Protein AF-A0A969LMB4-F1 (afdb_monomer_lite)

Sequence (115 aa):
MSGTGLVKPTDLQKITTDAEMAKAREVLARSKKIEDEERELRDQFMARDLKPDVHERVSEMLRHAAANGQNEVKAMEFPATFCSDRGRAINNSERDWPSTCRDGPHEVTPFSTKN

pLDDT: mean 76.94, std 18.16, range [28.84, 96.12]

Secondary structure (DSSP, 8-state):
-----PPPHHHHHHHHHHHHHHHHHHHHHHHHHHHHHHHHHHHHHHTPPPPTTHHHHHHHHHHHHHHTT-S--------GGGSTTSS----TTSTTGGGT-TTS-TT--------

Radius of gyration: 27.19 Å; chains: 1; bounding box: 77×26×72 Å

Foldseek 3Di:
DDPDDDDDPVNVVVVVVVVVVVVVVVVVVVVVVVVVVVVVVLVVQQPDDDDPCLVVVVVVVVVVCVVVVHPDDDSDDDQLVQFPVSVPCPPPPDPCSVVSRVRHHPPPDDPDDDD

Structure (mmCIF, N/CA/C/O backbone):
data_AF-A0A969LMB4-F1
#
_entry.id   AF-A0A969LMB4-F1
#
loop_
_atom_site.group_PDB
_atom_site.id
_atom_site.type_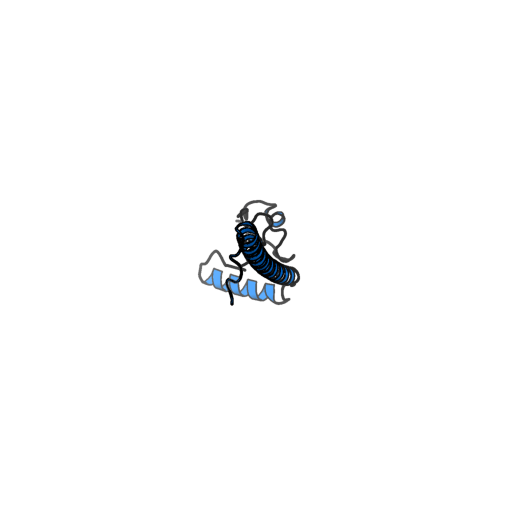symbol
_atom_site.label_atom_id
_atom_site.label_alt_id
_atom_site.label_comp_id
_atom_site.label_asym_id
_atom_site.label_entity_id
_atom_site.label_seq_id
_atom_site.pdbx_PDB_ins_code
_atom_site.Cartn_x
_atom_site.Cartn_y
_atom_site.Cartn_z
_atom_site.occupancy
_atom_site.B_iso_or_equiv
_atom_site.auth_seq_id
_atom_site.auth_comp_id
_atom_site.auth_asym_id
_atom_site.auth_atom_id
_atom_site.pdbx_PDB_model_num
ATOM 1 N N . MET A 1 1 ? -52.652 5.110 43.107 1.00 45.22 1 MET A N 1
ATOM 2 C CA . MET A 1 1 ? -51.709 4.210 42.401 1.00 45.22 1 MET A CA 1
ATOM 3 C C . MET A 1 1 ? -51.366 4.942 41.108 1.00 45.22 1 MET A C 1
ATOM 5 O O . MET A 1 1 ? -52.300 5.284 40.409 1.00 45.22 1 MET A O 1
ATOM 9 N N . SER A 1 2 ? -50.157 5.396 40.791 1.00 45.06 2 SER A N 1
ATOM 10 C CA . SER A 1 2 ? -48.820 4.920 41.137 1.00 45.06 2 SER A CA 1
ATOM 11 C C . SER A 1 2 ? -47.831 6.078 40.943 1.00 45.06 2 SER A C 1
ATOM 13 O O . SER A 1 2 ? -47.816 6.692 39.882 1.00 45.06 2 SER A O 1
ATOM 15 N N . GLY A 1 3 ? -47.023 6.390 41.957 1.00 49.72 3 GLY A N 1
ATOM 16 C CA . GLY A 1 3 ? -45.869 7.282 41.819 1.00 49.72 3 GLY A CA 1
ATOM 17 C C . GLY A 1 3 ? -44.617 6.432 41.660 1.00 49.72 3 GLY A C 1
ATOM 18 O O . GLY A 1 3 ? -43.941 6.148 42.644 1.00 49.72 3 GLY A O 1
ATOM 19 N N . THR A 1 4 ? -44.361 5.929 40.454 1.00 56.16 4 THR A N 1
ATOM 20 C CA . THR A 1 4 ? -43.263 4.985 40.220 1.00 56.16 4 THR A CA 1
ATOM 21 C C . THR A 1 4 ? -41.977 5.732 39.860 1.00 56.16 4 THR A C 1
ATOM 23 O O . THR A 1 4 ? -41.835 6.217 38.746 1.00 56.16 4 THR A O 1
ATOM 26 N N . GLY A 1 5 ? -41.054 5.799 40.825 1.00 64.12 5 GLY A N 1
ATOM 27 C CA . GLY A 1 5 ? -39.598 5.702 40.633 1.00 64.12 5 GLY A CA 1
ATOM 28 C C . GLY A 1 5 ? -38.900 6.739 39.748 1.00 64.12 5 GLY A C 1
ATOM 29 O O . GLY A 1 5 ? -38.637 6.477 38.579 1.00 64.12 5 GLY A O 1
ATOM 30 N N . LEU A 1 6 ? -38.472 7.859 40.340 1.00 74.62 6 LEU A N 1
ATOM 31 C CA . LEU A 1 6 ? -37.469 8.741 39.734 1.00 74.62 6 LEU A CA 1
ATOM 32 C C . LEU A 1 6 ? -36.108 8.013 39.676 1.00 74.62 6 LEU A C 1
ATOM 34 O O . LEU A 1 6 ? -35.653 7.479 40.690 1.00 74.62 6 LEU A O 1
ATOM 38 N N . VAL A 1 7 ? -35.458 7.994 38.509 1.00 78.69 7 VAL A N 1
ATOM 39 C CA . VAL A 1 7 ? -34.123 7.393 38.318 1.00 78.69 7 VAL A CA 1
ATOM 40 C C . VAL A 1 7 ? -33.088 8.167 39.143 1.00 78.69 7 VAL A C 1
ATOM 42 O O . VAL A 1 7 ? -33.088 9.400 39.133 1.00 78.69 7 VAL A O 1
ATOM 45 N N . LYS A 1 8 ? -32.210 7.472 39.881 1.00 86.25 8 LYS A N 1
ATOM 46 C CA . LYS A 1 8 ? -31.209 8.135 40.731 1.00 86.25 8 LYS A CA 1
ATOM 47 C C . LYS A 1 8 ? -30.047 8.667 39.877 1.00 86.25 8 LYS A C 1
ATOM 49 O O . LYS A 1 8 ? -29.696 8.043 38.878 1.00 86.25 8 LYS A O 1
ATOM 54 N N . PRO A 1 9 ? -29.373 9.760 40.281 1.00 85.56 9 PRO A N 1
ATOM 55 C CA . PRO A 1 9 ? -28.235 10.317 39.538 1.00 85.56 9 PRO A CA 1
ATOM 56 C C . PRO A 1 9 ? -27.121 9.305 39.231 1.00 85.56 9 PRO A C 1
ATOM 58 O O . PRO A 1 9 ? -26.537 9.331 38.153 1.00 85.56 9 PRO A O 1
ATOM 61 N N . THR A 1 10 ? -26.860 8.373 40.150 1.00 85.88 10 THR A N 1
ATOM 62 C CA . THR A 1 10 ? -25.874 7.299 39.960 1.00 85.88 10 THR A CA 1
ATOM 63 C C . THR A 1 10 ? -26.282 6.319 38.860 1.00 85.88 10 THR A C 1
ATOM 65 O O . THR A 1 10 ? -25.425 5.810 38.144 1.00 85.88 10 THR A O 1
ATOM 68 N N . ASP A 1 11 ? -27.581 6.068 38.698 1.00 87.44 11 ASP A N 1
ATOM 69 C CA . ASP A 1 11 ? -28.093 5.207 37.632 1.00 87.44 11 ASP A CA 1
ATOM 70 C C . ASP A 1 11 ? -27.960 5.914 36.275 1.00 87.44 11 ASP A C 1
ATOM 72 O O . ASP A 1 11 ? -27.546 5.291 35.304 1.00 87.44 11 ASP A O 1
ATOM 76 N N . LEU A 1 12 ? -28.194 7.234 36.221 1.00 87.25 12 LEU A N 1
ATOM 77 C CA . LEU A 1 12 ? -27.955 8.041 35.017 1.00 87.25 12 LEU A CA 1
ATOM 78 C C . LEU A 1 12 ? -26.479 8.022 34.598 1.00 87.25 12 LEU A C 1
ATOM 80 O O . LEU A 1 12 ? -26.188 7.817 33.424 1.00 87.25 12 LEU A O 1
ATOM 84 N N . GLN A 1 13 ? -25.553 8.168 35.552 1.00 89.12 13 GLN A N 1
ATOM 85 C CA . GLN A 1 13 ? -24.110 8.088 35.287 1.00 89.12 13 GLN A CA 1
ATOM 86 C C . GLN A 1 13 ? -23.682 6.712 34.766 1.00 89.12 13 GLN A C 1
ATOM 88 O O . GLN A 1 13 ? -22.835 6.619 33.876 1.00 89.12 13 GLN A O 1
ATOM 93 N N . LYS A 1 14 ? -24.260 5.633 35.303 1.00 93.00 14 LYS A N 1
ATOM 94 C CA . LYS A 1 14 ? -24.005 4.279 34.796 1.00 93.00 14 LYS A CA 1
ATOM 95 C C . LYS A 1 14 ? -24.509 4.124 33.366 1.00 93.00 14 LYS A C 1
ATOM 97 O O . LYS A 1 14 ? -23.749 3.683 32.517 1.00 93.00 14 LYS A O 1
ATOM 102 N N . ILE A 1 15 ? -25.733 4.574 33.084 1.00 91.25 15 ILE A N 1
ATOM 103 C CA . ILE A 1 15 ? -26.322 4.514 31.739 1.00 91.25 15 ILE A CA 1
ATOM 104 C C . ILE A 1 15 ? -25.455 5.264 30.721 1.00 91.25 15 ILE A C 1
ATOM 106 O O . ILE A 1 15 ? -25.197 4.742 29.638 1.00 91.25 15 ILE A O 1
ATOM 110 N N . THR A 1 16 ? -24.977 6.467 31.055 1.00 92.12 16 THR A N 1
ATOM 111 C CA . THR A 1 16 ? -24.104 7.232 30.152 1.00 92.12 16 THR A CA 1
ATOM 112 C C . THR A 1 16 ? -22.767 6.536 29.942 1.00 92.12 16 THR A C 1
ATOM 114 O O . THR A 1 16 ? -22.335 6.393 28.803 1.00 92.12 16 THR A O 1
ATOM 117 N N . THR A 1 17 ? -22.146 6.044 31.017 1.00 94.00 17 THR A N 1
ATOM 118 C CA . THR A 1 17 ? -20.862 5.331 30.937 1.00 94.00 17 THR A CA 1
ATOM 119 C C . THR A 1 17 ? -20.985 4.066 30.086 1.00 94.00 17 THR A C 1
ATOM 121 O O . THR A 1 17 ? -20.145 3.813 29.226 1.00 94.00 17 THR A O 1
ATOM 124 N N . ASP A 1 18 ? -22.054 3.291 30.268 1.00 94.00 18 ASP A N 1
ATOM 125 C CA . ASP A 1 18 ? -22.299 2.068 29.501 1.00 94.00 18 ASP A CA 1
ATOM 126 C C . ASP A 1 18 ? -22.529 2.374 28.013 1.00 94.00 18 ASP A C 1
ATOM 128 O O . ASP A 1 18 ? -21.985 1.685 27.146 1.00 94.00 18 ASP A O 1
ATOM 132 N N . ALA A 1 19 ? -23.277 3.439 27.702 1.00 94.62 19 ALA A N 1
ATOM 133 C CA . ALA A 1 19 ? -23.503 3.886 26.328 1.00 94.62 19 ALA A CA 1
ATOM 134 C C . ALA A 1 19 ? -22.207 4.366 25.648 1.00 94.62 19 ALA A C 1
ATOM 136 O O . ALA A 1 19 ? -21.947 4.029 24.490 1.00 94.62 19 ALA A O 1
ATOM 137 N N . GLU A 1 20 ? -21.366 5.115 26.362 1.00 95.06 20 GLU A N 1
ATOM 138 C CA . GLU A 1 20 ? -20.058 5.558 25.869 1.00 95.06 20 GLU A CA 1
ATOM 139 C C . GLU A 1 20 ? -19.116 4.375 25.630 1.00 95.06 20 GLU A C 1
ATOM 141 O O . GLU A 1 20 ? -18.477 4.294 24.578 1.00 95.06 20 GLU A O 1
ATOM 146 N N . MET A 1 21 ? -19.081 3.411 26.554 1.00 95.62 21 MET A N 1
ATOM 147 C CA . MET A 1 21 ? -18.280 2.195 26.418 1.00 95.62 21 MET A CA 1
ATOM 148 C C . MET A 1 21 ? -18.744 1.323 25.248 1.00 95.62 21 MET A C 1
ATOM 150 O O . MET A 1 21 ? -17.907 0.775 24.528 1.00 95.62 21 MET A O 1
ATOM 154 N N . ALA A 1 22 ? -20.055 1.203 25.023 1.00 95.81 22 ALA A N 1
ATOM 155 C CA . ALA A 1 22 ? -20.600 0.493 23.868 1.00 95.81 22 ALA A CA 1
ATOM 156 C C . ALA A 1 22 ? -20.152 1.151 22.554 1.00 95.81 22 ALA A C 1
ATOM 158 O O . ALA A 1 22 ? -19.594 0.480 21.685 1.00 95.81 22 ALA A O 1
ATOM 159 N N . LYS A 1 23 ? -20.277 2.479 22.452 1.00 95.44 23 LYS A N 1
ATOM 160 C CA . LYS A 1 23 ? -19.839 3.239 21.274 1.00 95.44 23 LYS A CA 1
ATOM 161 C C . LYS A 1 23 ? -18.327 3.143 21.047 1.00 95.44 23 LYS A C 1
ATOM 163 O O . LYS A 1 23 ? -17.883 2.977 19.913 1.00 95.44 23 LYS A O 1
ATOM 168 N N . ALA A 1 24 ? -17.526 3.207 22.110 1.00 95.38 24 ALA A N 1
ATOM 169 C CA . ALA A 1 24 ? -16.077 3.040 22.020 1.00 95.38 24 ALA A CA 1
ATOM 170 C C . ALA A 1 24 ? -15.698 1.645 21.496 1.00 95.38 24 ALA A C 1
ATOM 172 O O . ALA A 1 24 ? -14.835 1.527 20.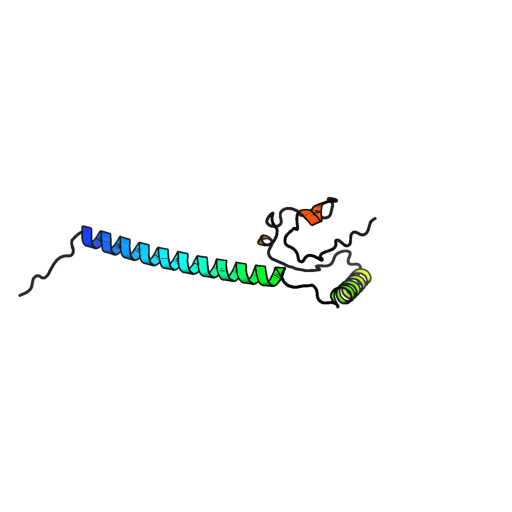626 1.00 95.38 24 ALA A O 1
ATOM 173 N N . ARG A 1 25 ? -16.376 0.588 21.967 1.00 95.19 25 ARG A N 1
ATOM 174 C CA . ARG A 1 25 ? -16.174 -0.785 21.474 1.00 95.19 25 ARG A CA 1
ATOM 175 C C . ARG A 1 25 ? -16.522 -0.923 19.996 1.00 95.19 25 ARG A C 1
ATOM 177 O O . ARG A 1 25 ? -15.765 -1.560 19.271 1.00 95.19 25 ARG A O 1
ATOM 184 N N . GLU A 1 26 ? -17.616 -0.318 19.542 1.00 96.12 26 GLU A N 1
ATOM 185 C CA . GLU A 1 26 ? -18.001 -0.327 18.125 1.00 96.12 26 GLU A CA 1
ATOM 186 C C . GLU A 1 26 ? -16.963 0.369 17.239 1.00 96.12 26 GLU A C 1
ATOM 188 O O . GLU A 1 26 ? -16.577 -0.170 16.200 1.00 96.12 26 GLU A O 1
ATOM 193 N N . VAL A 1 27 ? -16.461 1.535 17.663 1.00 96.12 27 VAL A N 1
ATOM 194 C CA . VAL A 1 27 ? -15.408 2.260 16.935 1.00 96.12 27 VAL A CA 1
ATOM 195 C C . VAL A 1 27 ? -14.135 1.421 16.851 1.00 96.12 27 VAL A C 1
ATOM 197 O O . VAL A 1 27 ? -13.597 1.252 15.761 1.00 96.12 27 VAL A O 1
ATOM 200 N N . LEU A 1 28 ? -13.686 0.841 17.968 1.00 95.44 28 LEU A N 1
ATOM 201 C CA . LEU A 1 28 ? -12.496 -0.013 17.991 1.00 95.44 28 LEU A CA 1
ATOM 202 C C . LEU A 1 28 ? -12.665 -1.264 17.122 1.00 95.44 28 LEU A C 1
ATOM 204 O O . LEU A 1 28 ? -11.748 -1.623 16.387 1.00 95.44 28 LEU A O 1
ATOM 208 N N . ALA A 1 29 ? -13.832 -1.911 17.167 1.00 96.06 29 ALA A N 1
ATOM 209 C CA . ALA A 1 29 ? -14.123 -3.077 16.337 1.00 96.06 29 ALA A CA 1
ATOM 210 C C . ALA A 1 29 ? -14.091 -2.728 14.842 1.00 96.06 29 ALA A C 1
ATOM 212 O O . ALA A 1 29 ? -13.537 -3.483 14.042 1.00 96.06 29 ALA A O 1
ATOM 213 N N . ARG A 1 30 ? -14.636 -1.565 14.465 1.00 94.94 30 ARG A N 1
ATOM 214 C CA . ARG A 1 30 ? -14.594 -1.077 13.085 1.00 94.94 30 ARG A CA 1
ATOM 215 C C . ARG A 1 30 ? -13.170 -0.753 12.639 1.00 94.94 30 ARG A C 1
ATOM 217 O O . ARG A 1 30 ? -12.789 -1.181 11.555 1.00 94.94 30 ARG A O 1
ATOM 224 N N . SER A 1 31 ? -12.396 -0.034 13.452 1.00 92.81 31 SER A N 1
ATOM 225 C CA . SER A 1 31 ? -11.002 0.297 13.129 1.00 92.81 31 SER A CA 1
ATOM 226 C C . SER A 1 31 ? -10.155 -0.959 12.968 1.00 92.81 31 SER A C 1
ATOM 228 O O . SER A 1 31 ? -9.463 -1.097 11.967 1.00 92.81 31 SER A O 1
ATOM 230 N N . LYS A 1 32 ? -10.291 -1.923 13.886 1.00 95.06 32 LYS A N 1
ATOM 231 C CA . LYS A 1 32 ? -9.582 -3.201 13.798 1.00 95.06 32 LYS A CA 1
ATOM 232 C C . LYS A 1 32 ? -9.923 -3.958 12.514 1.00 95.06 32 LYS A C 1
ATOM 234 O O . LYS A 1 32 ? -9.033 -4.501 11.875 1.00 95.06 32 LYS A O 1
ATOM 239 N N . LYS A 1 33 ? -11.198 -3.971 12.114 1.00 95.19 33 LYS A N 1
ATOM 240 C CA . LYS A 1 33 ? -11.617 -4.617 10.865 1.00 95.19 33 LYS A CA 1
ATOM 241 C C . LYS A 1 33 ? -10.950 -3.980 9.641 1.00 95.19 33 LYS A C 1
ATOM 243 O O . LYS A 1 33 ? -10.491 -4.706 8.770 1.00 95.19 33 LYS A O 1
ATOM 248 N N . ILE A 1 34 ? -10.867 -2.650 9.599 1.00 93.12 34 ILE A N 1
ATOM 249 C CA . ILE A 1 34 ? -10.186 -1.926 8.515 1.00 93.12 34 ILE A CA 1
ATOM 250 C C . ILE A 1 34 ? -8.689 -2.262 8.508 1.00 93.12 34 ILE A C 1
ATOM 252 O O . ILE A 1 34 ? -8.147 -2.591 7.460 1.00 93.12 34 ILE A O 1
ATOM 256 N N . GLU A 1 35 ? -8.031 -2.247 9.670 1.00 89.62 35 GLU A N 1
ATOM 257 C CA . GLU A 1 35 ? -6.611 -2.613 9.791 1.00 89.62 35 GLU A CA 1
ATOM 258 C C . GLU A 1 35 ? -6.339 -4.062 9.357 1.00 89.62 35 GLU A C 1
ATOM 260 O O . GLU A 1 35 ? -5.318 -4.345 8.728 1.00 89.62 35 GLU A O 1
ATOM 265 N N . ASP A 1 36 ? -7.247 -4.984 9.681 1.00 92.38 36 ASP A N 1
ATOM 266 C CA . ASP A 1 36 ? -7.160 -6.385 9.272 1.00 92.38 36 ASP A CA 1
ATOM 267 C C . ASP A 1 36 ? -7.308 -6.537 7.747 1.00 92.38 36 ASP A C 1
ATOM 269 O O . ASP A 1 36 ? -6.503 -7.239 7.134 1.00 92.38 36 ASP A O 1
ATOM 273 N N . GLU A 1 37 ? -8.268 -5.840 7.129 1.00 90.44 37 GLU A N 1
ATOM 274 C CA . GLU A 1 37 ? -8.469 -5.821 5.671 1.00 90.44 37 GLU A CA 1
ATOM 275 C C . GLU A 1 37 ? -7.267 -5.198 4.937 1.00 90.44 37 GLU A C 1
ATOM 277 O O . GLU A 1 37 ? -6.782 -5.744 3.944 1.00 90.44 37 GLU A O 1
ATOM 282 N N . GLU A 1 38 ? -6.733 -4.080 5.436 1.00 87.81 38 GLU A N 1
ATOM 283 C CA . GLU A 1 38 ? -5.546 -3.434 4.864 1.00 87.81 38 GLU A CA 1
ATOM 284 C C . GLU A 1 38 ? -4.300 -4.318 4.961 1.00 87.81 38 GLU A C 1
ATOM 286 O O . GLU A 1 38 ? -3.486 -4.357 4.031 1.00 87.81 38 GLU A O 1
ATOM 291 N N . ARG A 1 39 ? -4.137 -5.033 6.080 1.00 86.94 39 ARG A N 1
ATOM 292 C CA . ARG A 1 39 ? -3.042 -5.990 6.256 1.00 86.94 39 ARG A CA 1
ATOM 293 C C . ARG A 1 39 ? -3.172 -7.152 5.280 1.00 86.94 39 ARG A C 1
ATOM 295 O O . ARG A 1 39 ? -2.194 -7.487 4.625 1.00 86.94 39 ARG A O 1
ATOM 302 N N . GLU A 1 40 ? -4.363 -7.716 5.125 1.00 89.56 40 GLU A N 1
ATOM 303 C CA . GLU A 1 40 ? -4.581 -8.823 4.194 1.00 89.56 40 GLU A CA 1
ATOM 304 C C . GLU A 1 40 ? -4.291 -8.417 2.740 1.00 89.56 40 GLU A C 1
ATOM 306 O O . GLU A 1 40 ? -3.599 -9.137 2.019 1.00 89.56 40 GLU A O 1
ATOM 311 N N . LEU A 1 41 ? -4.749 -7.237 2.312 1.00 87.12 41 LEU A N 1
ATOM 312 C CA . LEU A 1 41 ? -4.451 -6.715 0.974 1.00 87.12 41 LEU A CA 1
ATOM 313 C C . LEU A 1 41 ? -2.950 -6.517 0.749 1.00 87.12 41 LEU A C 1
ATOM 315 O O . LEU A 1 41 ? -2.442 -6.808 -0.336 1.00 87.12 41 LEU A O 1
ATOM 319 N N . ARG A 1 42 ? -2.236 -6.034 1.770 1.00 85.75 42 ARG A N 1
ATOM 320 C CA . ARG A 1 42 ? -0.779 -5.895 1.738 1.00 85.75 42 ARG A CA 1
ATOM 321 C C . ARG A 1 42 ? -0.104 -7.252 1.604 1.00 85.75 42 ARG A C 1
ATOM 323 O O . ARG A 1 42 ? 0.714 -7.413 0.708 1.00 85.75 42 ARG A O 1
ATOM 330 N N . ASP A 1 43 ? -0.466 -8.222 2.434 1.00 86.31 43 ASP A N 1
ATOM 331 C CA . ASP A 1 43 ? 0.141 -9.555 2.414 1.00 86.31 43 ASP A CA 1
ATOM 332 C C . ASP A 1 43 ? -0.075 -10.236 1.054 1.00 86.31 43 ASP A C 1
ATOM 334 O O . ASP A 1 43 ? 0.859 -10.783 0.467 1.00 86.31 43 ASP A O 1
ATOM 338 N N . GLN A 1 44 ? -1.280 -10.116 0.486 1.00 86.44 44 GLN A N 1
ATOM 339 C CA . GLN A 1 44 ? -1.580 -10.604 -0.862 1.00 86.44 44 GLN A CA 1
ATOM 340 C C . GLN A 1 44 ? -0.782 -9.883 -1.953 1.00 86.44 44 GLN A C 1
ATOM 342 O O . GLN A 1 44 ? -0.450 -10.496 -2.967 1.00 86.44 44 GLN A O 1
ATOM 347 N N . PHE A 1 45 ? -0.509 -8.588 -1.793 1.00 84.56 45 PHE A N 1
ATOM 348 C CA . PHE A 1 45 ? 0.323 -7.835 -2.726 1.00 84.56 45 PHE A CA 1
ATOM 349 C C . PHE A 1 45 ? 1.787 -8.284 -2.652 1.00 84.56 45 PHE A C 1
ATOM 351 O O . PHE A 1 45 ? 2.390 -8.522 -3.695 1.00 84.56 45 PHE A O 1
ATOM 358 N N . MET A 1 46 ? 2.330 -8.465 -1.443 1.00 80.81 46 MET A N 1
ATOM 359 C CA . MET A 1 46 ? 3.724 -8.878 -1.232 1.00 80.81 46 MET A CA 1
ATOM 360 C C . MET A 1 46 ? 3.998 -10.320 -1.656 1.00 80.81 46 MET A C 1
ATOM 362 O O . MET A 1 46 ? 5.087 -10.621 -2.132 1.00 80.81 46 MET A O 1
ATOM 366 N N . ALA A 1 47 ? 3.019 -11.213 -1.499 1.00 81.38 47 ALA A N 1
ATOM 367 C CA . ALA A 1 47 ? 3.162 -12.625 -1.843 1.00 81.38 47 ALA A CA 1
ATOM 368 C C . ALA A 1 47 ? 3.056 -12.918 -3.352 1.00 81.38 47 ALA A C 1
ATOM 370 O O . ALA A 1 47 ? 3.212 -14.067 -3.760 1.00 81.38 47 ALA A O 1
ATOM 371 N N . ARG A 1 48 ? 2.727 -11.923 -4.187 1.00 79.19 48 ARG A N 1
ATOM 372 C CA . ARG A 1 48 ? 2.607 -12.115 -5.637 1.00 79.19 48 ARG A CA 1
ATOM 373 C C . ARG A 1 48 ? 3.969 -12.025 -6.307 1.00 79.19 48 ARG A C 1
ATOM 375 O O . ARG A 1 48 ? 4.598 -10.970 -6.301 1.00 79.19 48 ARG A O 1
ATOM 382 N N . ASP A 1 49 ? 4.337 -13.098 -6.993 1.00 78.38 49 ASP A N 1
ATOM 383 C CA . ASP A 1 49 ? 5.439 -13.072 -7.945 1.00 78.38 49 ASP A CA 1
ATOM 384 C C . ASP A 1 49 ? 5.081 -12.226 -9.172 1.00 78.38 49 ASP A C 1
ATOM 386 O O . ASP A 1 49 ? 3.913 -12.116 -9.581 1.00 78.38 49 ASP A O 1
ATOM 390 N N . LEU A 1 50 ? 6.106 -11.633 -9.785 1.00 78.06 50 LEU A N 1
ATOM 391 C CA . LEU A 1 50 ? 5.942 -10.984 -11.075 1.00 78.06 50 LEU A CA 1
ATOM 392 C C . LEU A 1 50 ? 5.542 -12.029 -12.119 1.00 78.06 50 LEU A C 1
ATOM 394 O O . LEU A 1 50 ? 5.987 -13.17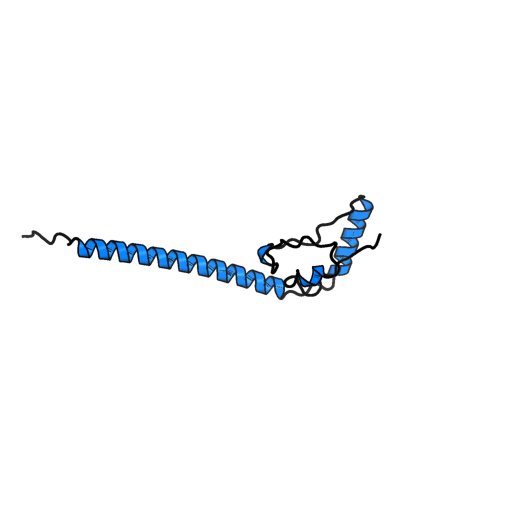7 -12.110 1.00 78.06 50 LEU A O 1
ATOM 398 N N . LYS A 1 51 ? 4.672 -11.627 -13.045 1.00 82.12 51 LYS A N 1
ATOM 399 C CA . LYS A 1 51 ? 4.304 -12.512 -14.148 1.00 82.12 51 LYS A CA 1
ATOM 400 C C . LYS A 1 51 ? 5.526 -12.756 -15.047 1.00 82.12 51 LYS A C 1
ATOM 402 O O . LYS A 1 51 ? 6.309 -11.828 -15.250 1.00 82.12 51 LYS A O 1
ATOM 407 N N . PRO A 1 52 ? 5.653 -13.938 -15.673 1.00 83.12 52 PRO A N 1
ATOM 408 C CA . PRO A 1 52 ? 6.789 -14.243 -16.547 1.00 83.12 52 PRO A CA 1
ATOM 409 C C . PRO A 1 52 ? 6.968 -13.261 -17.718 1.00 83.12 52 PRO A C 1
ATOM 411 O O . PRO A 1 52 ? 8.077 -13.071 -18.205 1.00 83.12 52 PRO A O 1
ATOM 414 N N . ASP A 1 53 ? 5.884 -12.619 -18.164 1.00 87.75 53 ASP A N 1
ATOM 415 C CA . ASP A 1 53 ? 5.863 -11.657 -19.272 1.00 87.75 53 ASP A CA 1
ATOM 416 C C . ASP A 1 53 ? 6.217 -10.217 -18.852 1.00 87.75 53 ASP A C 1
ATOM 418 O O . ASP A 1 53 ? 6.185 -9.304 -19.683 1.00 87.75 53 ASP A O 1
ATOM 422 N N . VAL A 1 54 ? 6.549 -9.973 -17.576 1.00 85.12 54 VAL A N 1
ATOM 423 C CA . VAL A 1 54 ? 6.766 -8.609 -17.066 1.00 85.12 54 VAL A CA 1
ATOM 424 C C . VAL A 1 54 ? 7.909 -7.903 -17.798 1.00 85.12 54 VAL A C 1
ATOM 426 O O . VAL A 1 54 ? 7.790 -6.727 -18.135 1.00 85.12 54 VAL A O 1
ATOM 429 N N . HIS A 1 55 ? 8.989 -8.621 -18.119 1.00 84.31 55 HIS A N 1
ATOM 430 C CA . HIS A 1 55 ? 10.149 -8.051 -18.803 1.00 84.31 55 HIS A CA 1
ATOM 431 C C . HIS A 1 55 ? 9.821 -7.589 -20.221 1.00 84.31 55 HIS A C 1
ATOM 433 O O . HIS A 1 55 ? 10.302 -6.540 -20.656 1.00 84.31 55 HIS A O 1
ATOM 439 N N . GLU A 1 56 ? 8.995 -8.351 -20.936 1.00 90.19 56 GLU A N 1
ATOM 440 C CA . GLU A 1 56 ? 8.580 -8.024 -22.297 1.00 90.19 56 GLU A CA 1
ATOM 441 C C . GLU A 1 56 ? 7.693 -6.777 -22.297 1.00 90.19 56 GLU A C 1
ATOM 443 O O . GLU A 1 56 ? 7.991 -5.808 -22.997 1.00 90.19 56 GLU A O 1
ATOM 448 N N . ARG A 1 57 ? 6.695 -6.737 -21.405 1.00 86.94 57 ARG A N 1
ATOM 449 C CA . ARG A 1 57 ? 5.816 -5.571 -21.223 1.00 86.94 57 ARG A CA 1
ATOM 450 C C . ARG A 1 57 ? 6.578 -4.309 -20.841 1.00 86.94 57 ARG A C 1
ATOM 452 O O . ARG A 1 57 ? 6.329 -3.242 -21.399 1.00 86.94 57 ARG A O 1
ATOM 459 N N . VAL A 1 58 ? 7.508 -4.417 -19.891 1.00 88.38 58 VAL A N 1
ATOM 460 C CA . VAL A 1 58 ? 8.327 -3.276 -19.466 1.00 88.38 58 VAL A CA 1
ATOM 461 C C . VAL A 1 58 ? 9.215 -2.807 -20.617 1.00 88.38 58 VAL A C 1
ATOM 463 O O . VAL A 1 58 ? 9.318 -1.606 -20.856 1.00 88.38 58 VAL A O 1
ATOM 466 N N . SER A 1 59 ? 9.802 -3.730 -21.380 1.00 89.56 59 SER A N 1
ATOM 467 C CA . SER A 1 59 ? 10.633 -3.391 -22.539 1.00 89.56 59 SER A CA 1
ATOM 468 C C . SER A 1 59 ? 9.847 -2.665 -23.631 1.00 89.56 59 SER A C 1
ATOM 470 O O . SER A 1 59 ? 10.333 -1.679 -24.181 1.00 89.56 59 SER A O 1
ATOM 472 N N . GLU A 1 60 ? 8.637 -3.123 -23.946 1.00 91.88 60 GLU A N 1
ATOM 473 C CA . GLU A 1 60 ? 7.755 -2.475 -24.922 1.00 91.88 60 GLU A CA 1
ATOM 474 C C . GLU A 1 60 ? 7.356 -1.065 -24.464 1.00 91.88 60 GLU A C 1
ATOM 476 O O . GLU A 1 60 ? 7.497 -0.097 -25.215 1.00 91.88 60 GLU A O 1
ATOM 481 N N . MET A 1 61 ? 6.967 -0.925 -23.196 1.00 90.00 61 MET A N 1
ATOM 482 C CA . MET A 1 61 ? 6.642 0.361 -22.582 1.00 90.00 61 MET A CA 1
ATOM 483 C C . MET A 1 61 ? 7.821 1.348 -22.643 1.00 90.00 61 MET A C 1
ATOM 485 O O . MET A 1 61 ? 7.636 2.504 -23.026 1.00 90.00 61 MET A O 1
ATOM 489 N N . LEU A 1 62 ? 9.042 0.897 -22.330 1.00 91.31 62 LEU A N 1
ATOM 490 C CA . LEU A 1 62 ? 10.254 1.721 -22.417 1.00 91.31 62 LEU A CA 1
ATOM 491 C C . LEU A 1 62 ? 10.566 2.142 -23.858 1.00 91.31 62 LEU A C 1
ATOM 493 O O . LEU A 1 62 ? 10.928 3.293 -24.093 1.00 91.31 62 LEU A O 1
ATOM 497 N N . ARG A 1 63 ? 10.399 1.241 -24.835 1.00 92.94 63 ARG A N 1
ATOM 498 C CA . ARG A 1 63 ? 10.595 1.564 -26.258 1.00 92.94 63 ARG A CA 1
ATOM 499 C C . ARG A 1 63 ? 9.620 2.638 -26.724 1.00 92.94 63 ARG A C 1
ATOM 501 O O . ARG A 1 63 ? 10.042 3.577 -27.395 1.00 92.94 63 ARG A O 1
ATOM 508 N N . HIS A 1 64 ? 8.346 2.524 -26.352 1.00 93.69 64 HIS A N 1
ATOM 509 C CA . HIS A 1 64 ? 7.341 3.534 -26.674 1.00 93.69 64 HIS A CA 1
ATOM 510 C C . HIS A 1 64 ? 7.653 4.885 -26.030 1.00 93.69 64 HIS A C 1
ATOM 512 O O . HIS A 1 64 ? 7.597 5.908 -26.710 1.00 93.69 64 HIS A O 1
ATOM 518 N N . ALA A 1 65 ? 8.020 4.897 -24.750 1.00 92.12 65 ALA A N 1
ATOM 519 C CA . ALA A 1 65 ? 8.391 6.119 -24.046 1.00 92.12 65 ALA A CA 1
ATOM 520 C C . ALA A 1 65 ? 9.593 6.813 -24.706 1.00 92.12 65 ALA A C 1
ATOM 522 O O . ALA A 1 65 ? 9.521 7.997 -25.035 1.0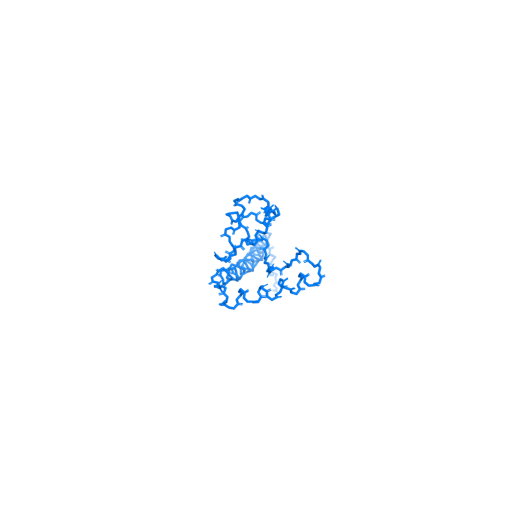0 92.12 65 ALA A O 1
ATOM 523 N N . ALA A 1 66 ? 10.651 6.053 -25.005 1.00 93.38 66 ALA A N 1
ATOM 524 C CA . ALA A 1 66 ? 11.842 6.568 -25.673 1.00 93.38 66 ALA A CA 1
ATOM 525 C C . ALA A 1 66 ? 11.536 7.111 -27.080 1.00 93.38 66 ALA A C 1
ATOM 527 O O . ALA A 1 66 ? 12.005 8.190 -27.438 1.00 93.38 66 ALA A O 1
ATOM 528 N N . ALA A 1 67 ? 10.710 6.407 -27.864 1.00 95.69 67 ALA A N 1
ATOM 529 C CA . ALA A 1 67 ? 10.284 6.868 -29.189 1.00 95.69 67 ALA A CA 1
ATOM 530 C C . ALA A 1 67 ? 9.503 8.194 -29.129 1.00 95.69 67 ALA A C 1
ATOM 532 O O . ALA A 1 67 ? 9.574 8.997 -30.056 1.00 95.69 67 ALA A O 1
ATOM 533 N N . ASN A 1 68 ? 8.806 8.441 -28.018 1.00 94.62 68 ASN A N 1
ATOM 534 C CA . ASN A 1 68 ? 8.066 9.672 -27.750 1.00 94.62 68 ASN A CA 1
ATOM 535 C C . ASN A 1 68 ? 8.911 10.755 -27.049 1.00 94.62 68 ASN A C 1
ATOM 537 O O . ASN A 1 68 ? 8.362 11.770 -26.621 1.00 94.62 68 ASN A O 1
ATOM 541 N N . GLY A 1 69 ? 10.228 10.558 -26.907 1.00 94.06 69 GLY A N 1
ATOM 542 C CA . GLY A 1 69 ? 11.130 11.508 -26.249 1.00 94.06 69 GLY A CA 1
ATOM 543 C C . GLY A 1 69 ? 10.941 11.613 -24.731 1.00 94.06 69 GLY A C 1
ATOM 544 O O . GLY A 1 69 ? 11.352 12.606 -24.132 1.00 94.06 69 GLY A O 1
ATOM 545 N N . GLN A 1 70 ? 10.300 10.623 -24.105 1.00 93.44 70 GLN A N 1
ATOM 546 C CA . GLN A 1 70 ? 10.132 10.562 -22.656 1.00 93.44 70 GLN A CA 1
ATOM 547 C C . GLN A 1 70 ? 11.358 9.914 -22.011 1.00 93.44 70 GLN A C 1
ATOM 549 O O . GLN A 1 70 ? 11.823 8.862 -22.447 1.00 93.44 70 GLN A O 1
ATOM 554 N N . ASN A 1 71 ? 11.839 10.523 -20.929 1.00 86.81 71 ASN A N 1
ATOM 555 C CA . ASN A 1 71 ? 12.994 10.034 -20.170 1.00 86.81 71 ASN A CA 1
ATOM 556 C C . ASN A 1 71 ? 12.594 9.293 -18.884 1.00 86.81 71 ASN A C 1
ATOM 558 O O . ASN A 1 71 ? 13.457 8.795 -18.167 1.00 86.81 71 ASN A O 1
ATOM 562 N N . GLU A 1 72 ? 11.299 9.234 -18.578 1.00 82.62 72 GLU A N 1
ATOM 563 C CA . GLU A 1 72 ? 10.764 8.613 -17.371 1.00 82.62 72 GLU A CA 1
ATOM 564 C C . GLU A 1 72 ? 9.448 7.893 -17.661 1.00 82.62 72 GLU A C 1
ATOM 566 O O . GLU A 1 72 ? 8.666 8.305 -18.521 1.00 82.62 72 GLU A O 1
ATOM 571 N N . VAL A 1 73 ? 9.211 6.801 -16.932 1.00 85.25 73 VAL A N 1
ATOM 572 C CA . VAL A 1 73 ? 8.002 5.985 -17.044 1.00 85.25 73 VAL A CA 1
ATOM 573 C C . VAL A 1 73 ? 7.582 5.508 -15.659 1.00 85.25 73 VAL A C 1
ATOM 575 O O . VAL A 1 73 ? 8.402 5.007 -14.888 1.00 85.25 73 VAL A O 1
ATOM 578 N N . LYS A 1 74 ? 6.285 5.616 -15.346 1.00 84.12 74 LYS A N 1
ATOM 579 C CA . LYS A 1 74 ? 5.713 5.031 -14.129 1.00 84.12 74 LYS A CA 1
ATOM 580 C C . LYS A 1 74 ? 5.578 3.517 -14.310 1.00 84.12 74 LYS A C 1
ATOM 582 O O . LYS A 1 74 ? 4.691 3.063 -15.025 1.00 84.12 74 LYS A O 1
ATOM 587 N N . ALA A 1 75 ? 6.437 2.750 -13.643 1.00 78.38 75 ALA A N 1
ATOM 588 C CA . ALA A 1 75 ? 6.404 1.288 -13.696 1.00 78.38 75 ALA A CA 1
ATOM 589 C C . ALA A 1 75 ? 5.287 0.679 -12.827 1.00 78.38 75 ALA A C 1
ATOM 591 O O . ALA A 1 75 ? 4.629 -0.271 -13.243 1.00 78.38 75 ALA A O 1
ATOM 592 N N . MET A 1 76 ? 5.057 1.226 -11.629 1.00 77.44 76 MET A N 1
ATOM 593 C CA . MET A 1 76 ? 4.015 0.770 -10.706 1.00 77.44 76 MET A CA 1
ATOM 594 C C . MET A 1 76 ? 3.613 1.874 -9.726 1.00 77.44 76 MET A C 1
ATOM 596 O O . MET A 1 76 ? 4.322 2.866 -9.563 1.00 77.44 76 MET A O 1
ATOM 600 N N . GLU A 1 77 ? 2.481 1.678 -9.058 1.00 81.94 77 GLU A N 1
ATOM 601 C CA . GLU A 1 77 ? 1.994 2.539 -7.985 1.00 81.94 77 GLU A CA 1
ATOM 602 C C . GLU A 1 77 ? 1.514 1.666 -6.827 1.00 81.94 77 GLU A C 1
ATOM 604 O O . GLU A 1 77 ? 0.843 0.655 -7.041 1.00 81.94 77 GLU A O 1
ATOM 609 N N . PHE A 1 78 ? 1.891 2.036 -5.607 1.00 83.38 78 PHE A N 1
ATOM 610 C CA . PHE A 1 78 ? 1.500 1.341 -4.386 1.00 83.38 78 PHE A CA 1
ATOM 611 C C . PHE A 1 78 ? 1.515 2.318 -3.198 1.00 83.38 78 PHE A C 1
ATOM 613 O O . PHE A 1 78 ? 2.166 3.366 -3.275 1.00 83.38 78 PHE A O 1
ATOM 620 N N . PRO A 1 79 ? 0.799 2.021 -2.097 1.00 81.88 79 PRO A N 1
ATOM 621 C CA . PRO A 1 79 ? 0.752 2.911 -0.943 1.00 81.88 79 PRO A CA 1
ATOM 622 C C . PRO A 1 79 ? 2.139 3.113 -0.328 1.00 81.88 79 PRO A C 1
ATOM 624 O O . PRO A 1 79 ? 2.826 2.149 -0.010 1.00 81.88 79 PRO A O 1
ATOM 627 N N . ALA A 1 80 ? 2.526 4.361 -0.056 1.00 77.31 80 ALA A N 1
ATOM 628 C CA . ALA A 1 80 ? 3.807 4.664 0.591 1.00 77.31 80 ALA A CA 1
ATOM 629 C C . ALA A 1 80 ? 3.953 4.008 1.978 1.00 77.31 80 ALA A C 1
ATOM 631 O O . ALA A 1 80 ? 5.065 3.753 2.427 1.00 77.31 80 ALA A O 1
ATOM 632 N N . THR A 1 81 ? 2.837 3.683 2.645 1.00 75.88 81 THR A N 1
ATOM 633 C CA . THR A 1 81 ? 2.812 2.915 3.904 1.00 75.88 81 THR A CA 1
ATOM 634 C C . THR A 1 81 ? 3.319 1.485 3.749 1.00 75.88 81 THR A C 1
ATOM 636 O O . THR A 1 81 ? 3.470 0.791 4.753 1.00 75.88 81 THR A O 1
ATOM 639 N N . PHE A 1 82 ? 3.523 1.015 2.518 1.00 76.38 82 PHE A N 1
ATOM 640 C CA . PHE A 1 82 ? 4.143 -0.272 2.246 1.00 76.38 82 PHE A CA 1
ATOM 641 C C . PHE A 1 82 ? 5.648 -0.187 2.418 1.00 76.38 82 PHE A C 1
ATOM 643 O O . PHE A 1 82 ? 6.217 -1.161 2.869 1.00 76.38 82 PHE A O 1
ATOM 650 N N . CYS A 1 83 ? 6.271 0.971 2.199 1.00 72.56 83 CYS A N 1
ATOM 651 C CA . CYS A 1 83 ? 7.685 1.151 2.483 1.00 72.56 83 CYS A CA 1
ATOM 652 C C . CYS A 1 83 ? 7.951 1.214 3.995 1.00 72.56 83 CYS A C 1
ATOM 654 O O . CYS A 1 83 ? 7.282 1.962 4.718 1.00 72.56 83 CYS A O 1
ATOM 656 N N . SER A 1 84 ? 9.010 0.537 4.447 1.00 68.88 84 SER A N 1
ATOM 657 C CA . SER A 1 84 ? 9.528 0.601 5.824 1.00 68.88 84 SER A CA 1
ATOM 658 C C . SER A 1 84 ? 9.731 2.020 6.387 1.00 68.88 84 SER A C 1
ATOM 660 O O . SER A 1 84 ? 9.646 2.239 7.596 1.00 68.88 84 SER A O 1
ATOM 662 N N . ASP A 1 85 ? 9.946 3.007 5.520 1.00 69.00 85 ASP A N 1
ATOM 663 C CA . ASP A 1 85 ? 10.200 4.409 5.855 1.00 69.00 85 ASP A CA 1
ATOM 664 C C . ASP A 1 85 ? 9.031 5.358 5.520 1.00 69.00 85 ASP A C 1
ATOM 666 O O . ASP A 1 85 ? 9.171 6.582 5.612 1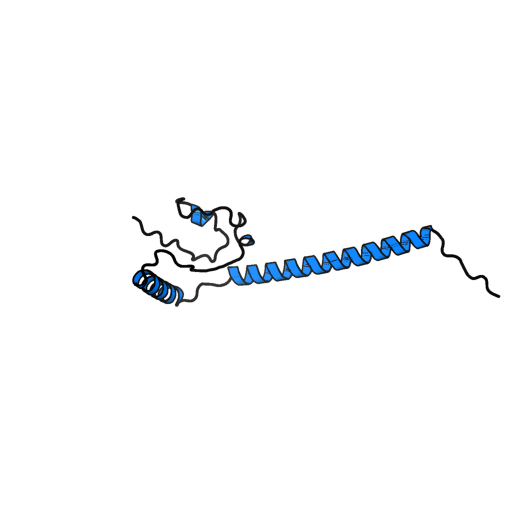.00 69.00 85 ASP A O 1
ATOM 670 N N . ARG A 1 86 ? 7.880 4.798 5.128 1.00 70.62 86 ARG A N 1
ATOM 671 C CA . ARG A 1 86 ? 6.684 5.515 4.662 1.00 70.62 86 ARG A CA 1
ATOM 672 C C . ARG A 1 86 ? 6.904 6.387 3.419 1.00 70.62 86 ARG A C 1
ATOM 674 O O . ARG A 1 86 ? 6.233 7.407 3.266 1.00 70.62 86 ARG A O 1
ATOM 681 N N . GLY A 1 87 ? 7.829 6.003 2.539 1.00 68.38 87 GLY A N 1
ATOM 682 C CA . GLY A 1 87 ? 8.083 6.685 1.268 1.00 68.38 87 GLY A CA 1
ATOM 683 C C . GLY A 1 87 ? 8.953 7.935 1.402 1.00 68.38 87 GLY A C 1
ATOM 684 O O . GLY A 1 87 ? 8.830 8.853 0.594 1.00 68.38 87 GLY A O 1
ATOM 685 N N . ARG A 1 88 ? 9.801 8.007 2.437 1.00 63.47 88 ARG A N 1
ATOM 686 C CA . ARG A 1 88 ? 10.695 9.155 2.672 1.00 63.47 88 ARG A CA 1
ATOM 687 C C . ARG A 1 88 ? 12.014 9.064 1.898 1.00 63.47 88 ARG A C 1
ATOM 689 O O . ARG A 1 88 ? 12.617 10.103 1.645 1.00 63.47 88 ARG A O 1
ATOM 696 N N . ALA A 1 89 ? 12.450 7.873 1.509 1.00 61.31 89 ALA A N 1
ATOM 697 C CA . ALA A 1 89 ? 13.644 7.625 0.720 1.00 61.31 89 ALA A CA 1
ATOM 698 C C . ALA A 1 89 ? 13.291 7.688 -0.768 1.00 61.31 89 ALA A C 1
ATOM 700 O O . ALA A 1 89 ? 13.022 6.680 -1.417 1.00 61.31 89 ALA A O 1
ATOM 701 N N . ILE A 1 90 ? 13.305 8.894 -1.332 1.00 59.06 90 ILE A N 1
ATOM 702 C CA . ILE A 1 90 ? 13.387 9.073 -2.786 1.00 59.06 90 ILE A CA 1
ATOM 703 C C . ILE A 1 90 ? 14.873 9.051 -3.152 1.00 59.06 90 ILE A C 1
ATOM 705 O O . ILE A 1 90 ? 15.466 10.092 -3.411 1.00 59.06 90 ILE A O 1
ATOM 709 N N . ASN A 1 91 ? 15.503 7.875 -3.122 1.00 55.75 91 ASN A N 1
ATOM 710 C CA . ASN A 1 91 ? 16.966 7.797 -3.187 1.00 55.75 91 ASN A CA 1
ATOM 711 C C . ASN A 1 91 ? 17.476 6.979 -4.377 1.00 55.75 91 ASN A C 1
ATOM 713 O O . ASN A 1 91 ? 18.430 6.232 -4.233 1.00 55.75 91 ASN A O 1
ATOM 717 N N . ASN A 1 92 ? 16.933 7.159 -5.586 1.00 55.72 92 ASN A N 1
ATOM 718 C CA . ASN A 1 92 ? 17.490 6.493 -6.781 1.00 55.72 92 ASN A CA 1
ATOM 719 C C . ASN A 1 92 ? 18.995 6.809 -7.015 1.00 55.72 92 ASN A C 1
ATOM 721 O O . ASN A 1 92 ? 19.690 6.092 -7.728 1.00 55.72 92 ASN A O 1
ATOM 725 N N . SER A 1 93 ? 19.521 7.874 -6.397 1.00 55.09 93 SER A N 1
ATOM 726 C CA . SER A 1 93 ? 20.933 8.270 -6.445 1.00 55.09 93 SER A CA 1
ATOM 727 C C . SER A 1 93 ? 21.855 7.563 -5.436 1.00 55.09 93 SER A C 1
ATOM 729 O O . SER A 1 93 ? 23.073 7.682 -5.567 1.00 55.09 93 SER A O 1
ATOM 731 N N . GLU A 1 94 ? 21.333 6.856 -4.427 1.00 56.34 94 GLU A N 1
ATOM 732 C CA . GLU A 1 94 ? 22.153 6.188 -3.400 1.00 56.34 94 GLU A CA 1
ATOM 733 C C . GLU A 1 94 ? 22.405 4.723 -3.755 1.00 56.34 94 GLU A C 1
ATOM 735 O O . GLU A 1 94 ? 21.486 3.964 -4.012 1.00 56.34 94 GLU A O 1
ATOM 740 N N . ARG A 1 95 ? 23.659 4.273 -3.749 1.00 62.00 95 ARG A N 1
ATOM 741 C CA . ARG A 1 95 ? 24.035 2.922 -4.211 1.00 62.00 95 ARG A CA 1
ATOM 742 C C . ARG A 1 95 ? 23.262 1.779 -3.528 1.00 62.00 95 ARG A C 1
ATOM 744 O O . ARG A 1 95 ? 23.084 0.723 -4.129 1.00 62.00 95 ARG A O 1
ATOM 751 N N . ASP A 1 96 ? 22.850 1.974 -2.285 1.00 63.62 96 ASP A N 1
ATOM 752 C CA . ASP A 1 96 ? 22.201 1.010 -1.399 1.00 63.62 96 ASP A CA 1
ATOM 753 C C . ASP A 1 96 ? 20.695 1.256 -1.198 1.00 63.62 96 ASP A C 1
ATOM 755 O O . ASP A 1 96 ? 20.054 0.520 -0.440 1.00 63.62 96 ASP A O 1
ATOM 759 N N . TRP A 1 97 ? 20.102 2.205 -1.931 1.00 63.62 97 TRP A N 1
ATOM 760 C CA . TRP A 1 97 ? 18.671 2.523 -1.862 1.00 63.62 97 TRP A CA 1
ATOM 761 C C . TRP A 1 97 ? 17.718 1.327 -2.031 1.00 63.62 97 TRP A C 1
ATOM 763 O O . TRP A 1 97 ? 16.689 1.310 -1.359 1.00 63.62 97 TRP A O 1
ATOM 773 N N . PRO A 1 98 ? 18.018 0.268 -2.817 1.00 63.31 98 PRO A N 1
ATOM 774 C CA . PRO A 1 98 ? 17.106 -0.873 -2.917 1.00 63.31 98 PRO A CA 1
ATOM 775 C C . PRO A 1 98 ? 16.873 -1.563 -1.567 1.00 63.31 98 PRO A C 1
ATOM 777 O O . PRO A 1 98 ? 15.810 -2.122 -1.321 1.00 63.31 98 PRO A O 1
ATOM 780 N N . SER A 1 99 ? 17.850 -1.488 -0.657 1.00 64.69 99 SER A N 1
ATOM 781 C CA . SER A 1 99 ? 17.741 -2.071 0.680 1.00 64.69 99 SER A CA 1
ATOM 782 C C . SER A 1 99 ? 16.812 -1.287 1.612 1.00 64.69 99 SER A C 1
ATOM 784 O O . SER A 1 99 ? 16.367 -1.836 2.618 1.00 64.69 99 SER A O 1
ATOM 786 N N . THR A 1 100 ? 16.491 -0.028 1.309 1.00 59.66 100 THR A N 1
ATOM 787 C CA . THR A 1 100 ? 15.514 0.759 2.078 1.00 59.66 100 THR A CA 1
ATOM 788 C C . THR A 1 100 ? 14.080 0.492 1.598 1.00 59.66 100 THR A C 1
ATOM 790 O O . THR A 1 100 ? 13.139 0.578 2.389 1.00 59.66 100 THR A O 1
ATOM 793 N N . CYS A 1 101 ? 13.916 0.015 0.358 1.00 58.31 101 CYS A N 1
ATOM 794 C CA . CYS A 1 101 ? 12.665 -0.478 -0.231 1.00 58.31 101 CYS A CA 1
ATOM 795 C C . CYS A 1 101 ? 12.403 -1.966 0.079 1.00 58.31 101 CYS A C 1
ATOM 797 O O . CYS A 1 101 ? 12.054 -2.746 -0.803 1.00 58.31 101 CYS A O 1
ATOM 799 N N . ARG A 1 102 ? 12.577 -2.377 1.341 1.00 57.12 102 ARG A N 1
ATOM 800 C CA . ARG A 1 102 ? 12.526 -3.788 1.783 1.00 57.12 102 ARG A CA 1
ATOM 801 C C . ARG A 1 102 ? 11.165 -4.490 1.670 1.00 57.12 102 ARG A C 1
ATOM 803 O O . ARG A 1 102 ? 11.098 -5.684 1.931 1.00 57.12 102 ARG A O 1
ATOM 810 N N . ASP A 1 103 ? 10.132 -3.776 1.242 1.00 54.25 103 ASP A N 1
ATOM 811 C CA . ASP A 1 103 ? 8.751 -4.256 1.175 1.00 54.25 103 ASP A CA 1
ATOM 812 C C . ASP A 1 103 ? 8.164 -4.118 -0.248 1.00 54.25 103 ASP A C 1
ATOM 814 O O . ASP A 1 103 ? 6.962 -3.987 -0.422 1.00 54.25 103 ASP A O 1
ATOM 818 N N . GLY A 1 104 ? 8.992 -4.056 -1.293 1.00 53.62 104 GLY A N 1
ATOM 819 C CA . GLY A 1 104 ? 8.531 -4.298 -2.668 1.00 53.62 104 GLY A CA 1
ATOM 820 C C . GLY A 1 104 ? 8.599 -5.796 -3.001 1.00 53.62 104 GLY A C 1
ATOM 821 O O . GLY A 1 104 ? 9.340 -6.516 -2.330 1.00 53.62 104 GLY A O 1
ATOM 822 N N . PRO A 1 105 ? 7.885 -6.299 -4.028 1.00 47.38 105 PRO A N 1
ATOM 823 C CA . PRO A 1 105 ? 8.090 -7.668 -4.505 1.00 47.38 105 PRO A CA 1
ATOM 824 C C . PRO A 1 105 ? 9.584 -7.906 -4.782 1.00 47.38 105 PRO A C 1
ATOM 826 O O . PRO A 1 105 ? 10.272 -7.017 -5.281 1.00 47.38 105 PRO A O 1
ATOM 829 N N . HIS A 1 106 ? 10.094 -9.092 -4.438 1.00 49.81 106 HIS A N 1
ATOM 830 C CA . HIS A 1 106 ? 11.532 -9.413 -4.366 1.00 49.81 106 HIS A CA 1
ATOM 831 C C . HIS A 1 106 ? 12.344 -9.199 -5.667 1.00 49.81 106 HIS A C 1
ATOM 833 O O . HIS A 1 106 ? 13.566 -9.334 -5.655 1.00 49.81 106 HIS A O 1
ATOM 839 N N . GLU A 1 107 ? 11.695 -8.830 -6.771 1.00 44.44 107 GLU A N 1
ATOM 840 C CA . GLU A 1 107 ? 12.270 -8.699 -8.110 1.00 44.44 107 GLU A CA 1
ATOM 841 C C . GLU A 1 107 ? 12.081 -7.288 -8.713 1.00 44.44 107 GLU A C 1
ATOM 843 O O . GLU A 1 107 ? 11.957 -7.114 -9.922 1.00 44.44 107 GLU A O 1
ATOM 848 N N . VAL A 1 108 ? 12.064 -6.230 -7.894 1.00 47.34 108 VAL A N 1
ATOM 849 C CA . VAL A 1 108 ? 12.177 -4.856 -8.421 1.00 47.34 108 VAL A CA 1
ATOM 850 C C . VAL A 1 108 ? 13.658 -4.491 -8.561 1.00 47.34 108 VAL A C 1
ATOM 852 O O . VAL A 1 108 ? 14.270 -3.920 -7.661 1.00 47.34 108 VAL A O 1
ATOM 855 N N . THR A 1 109 ? 14.272 -4.834 -9.696 1.00 42.66 109 THR A N 1
ATOM 856 C CA . THR A 1 109 ? 15.638 -4.384 -10.012 1.00 42.66 109 THR A CA 1
ATOM 857 C C . THR A 1 109 ? 15.631 -2.931 -10.501 1.00 42.66 109 THR A C 1
ATOM 859 O O . THR A 1 109 ? 14.889 -2.624 -11.439 1.00 42.66 109 THR A O 1
ATOM 862 N N . PRO A 1 110 ? 16.484 -2.036 -9.971 1.00 40.59 110 PRO A N 1
ATOM 863 C CA . PRO A 1 110 ? 16.677 -0.710 -10.548 1.00 40.59 110 PRO A CA 1
ATOM 864 C C . PRO A 1 110 ? 17.265 -0.810 -11.959 1.00 40.59 110 PRO A C 1
ATOM 866 O O . PRO A 1 110 ? 18.377 -1.308 -12.142 1.00 40.59 110 PRO A O 1
ATOM 869 N N .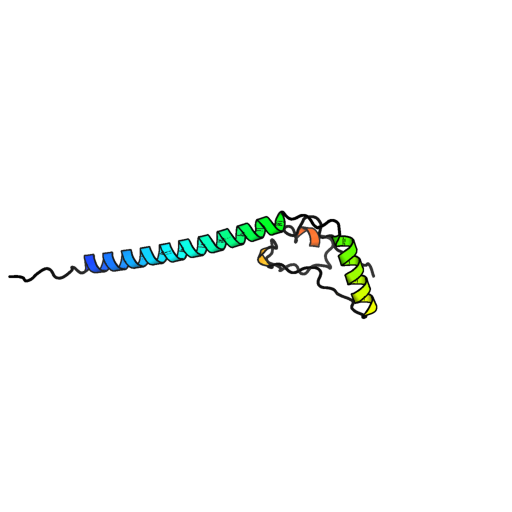 PHE A 1 111 ? 16.563 -0.281 -12.961 1.00 34.06 111 PHE A N 1
ATOM 870 C CA . PHE A 1 111 ? 17.157 -0.001 -14.267 1.00 34.06 111 PHE A CA 1
ATOM 871 C C . PHE A 1 111 ? 17.938 1.317 -14.155 1.00 34.06 111 PHE A C 1
ATOM 873 O O . PHE A 1 111 ? 17.406 2.397 -14.396 1.00 34.06 111 PHE A O 1
ATOM 880 N N . SER A 1 112 ? 19.189 1.248 -13.694 1.00 32.44 112 SER A N 1
ATOM 881 C CA . SER A 1 112 ? 20.092 2.404 -13.661 1.00 32.44 112 SER A CA 1
ATOM 882 C C . SER A 1 112 ? 20.916 2.432 -14.947 1.00 32.44 112 SER A C 1
ATOM 884 O O . SER A 1 112 ? 21.926 1.737 -15.078 1.00 32.44 112 SER A O 1
ATOM 886 N N . THR A 1 113 ? 20.482 3.225 -15.927 1.00 32.50 113 THR A N 1
ATOM 887 C CA . THR A 1 113 ? 21.356 3.652 -17.023 1.00 32.50 113 THR A CA 1
ATOM 888 C C . THR A 1 113 ? 22.414 4.586 -16.452 1.00 32.50 113 THR A C 1
ATOM 890 O O . THR A 1 113 ? 22.118 5.714 -16.059 1.00 32.50 113 THR A O 1
ATOM 893 N N . LYS A 1 114 ? 23.657 4.096 -16.399 1.00 28.84 114 LYS A N 1
ATOM 894 C CA . LYS A 1 114 ? 24.844 4.939 -16.253 1.00 28.84 114 LYS A CA 1
ATOM 895 C C . LYS A 1 114 ? 24.893 5.900 -17.443 1.00 28.84 114 LYS A C 1
ATOM 897 O O . LYS A 1 114 ? 25.091 5.441 -18.566 1.00 28.84 114 LYS A O 1
ATOM 902 N N . ASN A 1 115 ? 24.717 7.189 -17.171 1.00 33.47 115 ASN A N 1
ATOM 903 C CA . ASN A 1 115 ? 25.354 8.241 -17.961 1.00 33.47 115 ASN A CA 1
ATOM 904 C C . ASN A 1 115 ? 26.765 8.469 -17.419 1.00 33.47 115 ASN A C 1
ATOM 906 O O . ASN A 1 115 ? 26.931 8.377 -16.179 1.00 33.47 115 ASN A O 1
#